Protein AF-A0A1J3DIT6-F1 (afdb_monomer_lite)

pLDDT: mean 78.83, std 18.68, range [39.47, 97.88]

Sequence (120 aa):
CEEKVVLFSQSTGGLSVAIAMDTFPHKISVAVFVAAFMPDTKNSPAYVVDKFSQSAPPKAWLGTEFVSYGKEGVSMYTSSSKEDIELTFLLKRPAGSLFITELARREHFSEERYGSVPRA

Organism: Noccaea caerulescens (NCBI:txid107243)

Structure (mmCIF, N/CA/C/O backbone):
data_AF-A0A1J3DIT6-F1
#
_entry.id   AF-A0A1J3DIT6-F1
#
loop_
_atom_site.group_PDB
_atom_site.id
_atom_site.type_symbol
_atom_site.label_ato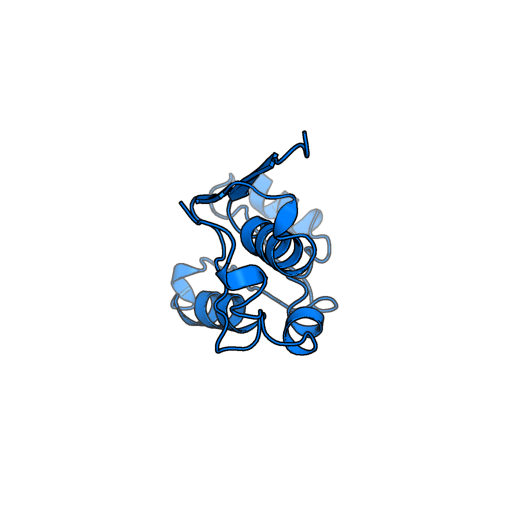m_id
_atom_site.label_alt_id
_atom_site.label_comp_id
_atom_site.label_asym_id
_atom_site.label_entity_id
_atom_site.label_seq_id
_atom_site.pdbx_PDB_ins_code
_atom_site.Cartn_x
_atom_site.Cartn_y
_atom_site.Cartn_z
_atom_site.occupancy
_atom_site.B_iso_or_equiv
_atom_site.auth_seq_id
_atom_site.auth_comp_id
_atom_site.auth_asym_id
_atom_site.auth_atom_id
_atom_site.pdbx_PDB_model_num
ATOM 1 N N . CYS A 1 1 ? -22.083 10.311 15.505 1.00 55.62 1 CYS A N 1
ATOM 2 C CA . CYS A 1 1 ? -21.692 9.589 14.280 1.00 55.62 1 CYS A CA 1
ATOM 3 C C . CYS A 1 1 ? -20.236 9.903 14.001 1.00 55.62 1 CYS A C 1
ATOM 5 O O . CYS A 1 1 ? -19.909 11.081 13.966 1.00 55.62 1 CYS A O 1
ATOM 7 N N . GLU A 1 2 ? -19.374 8.897 13.869 1.00 82.12 2 GLU A N 1
ATOM 8 C CA . GLU A 1 2 ? -18.024 9.120 13.339 1.00 82.12 2 GLU A CA 1
ATOM 9 C C . GLU A 1 2 ? -18.092 9.122 11.812 1.00 82.12 2 GLU A C 1
ATOM 11 O O . GLU A 1 2 ? -18.644 8.196 11.213 1.00 82.12 2 GLU A O 1
ATOM 16 N N . GLU A 1 3 ? -17.574 10.175 11.187 1.00 92.06 3 GLU A N 1
ATOM 17 C CA . GLU A 1 3 ? -17.483 10.270 9.732 1.00 92.06 3 GLU A CA 1
ATOM 18 C C . GLU A 1 3 ? -16.328 9.403 9.222 1.00 92.06 3 GLU A C 1
ATOM 20 O O . GLU A 1 3 ? -15.211 9.459 9.745 1.00 92.06 3 GLU A O 1
ATOM 25 N N . LYS A 1 4 ? -16.596 8.604 8.186 1.00 96.31 4 LYS A N 1
ATOM 26 C CA . LYS A 1 4 ? -15.592 7.787 7.498 1.00 96.31 4 LYS A CA 1
ATOM 27 C C . LYS A 1 4 ? -15.498 8.188 6.036 1.00 96.31 4 LYS A C 1
ATOM 29 O O . LYS A 1 4 ? -16.502 8.543 5.422 1.00 96.31 4 LYS A O 1
ATOM 34 N N . VAL A 1 5 ? -14.301 8.080 5.472 1.00 97.06 5 VAL A N 1
ATOM 35 C CA . VAL A 1 5 ? -14.026 8.426 4.074 1.00 97.06 5 VAL A CA 1
ATOM 36 C C . VAL A 1 5 ? -13.794 7.188 3.216 1.00 97.06 5 VAL A C 1
ATOM 38 O O . VAL A 1 5 ? -13.378 6.134 3.703 1.00 97.06 5 VAL A O 1
ATOM 41 N N . VAL A 1 6 ? -14.038 7.340 1.919 1.00 97.62 6 VAL A N 1
ATOM 42 C CA . VAL A 1 6 ? -13.594 6.400 0.888 1.00 97.62 6 VAL A CA 1
ATOM 43 C C . VAL A 1 6 ? -12.308 6.952 0.291 1.00 97.62 6 VAL A C 1
ATOM 45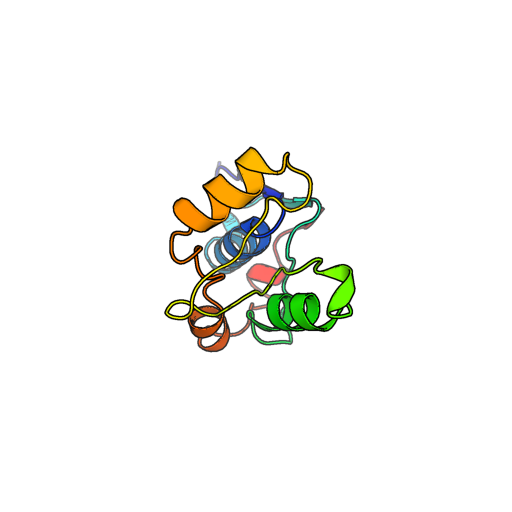 O O . VAL A 1 6 ? -12.292 8.087 -0.184 1.00 97.62 6 VAL A O 1
ATOM 48 N N . LEU A 1 7 ? -11.229 6.171 0.326 1.00 97.50 7 LEU A N 1
ATOM 49 C CA . LEU A 1 7 ? -9.960 6.562 -0.284 1.00 97.50 7 LEU A CA 1
ATOM 50 C C . LEU A 1 7 ? -9.808 5.879 -1.634 1.00 97.50 7 LEU A C 1
ATOM 52 O O . LEU A 1 7 ? -9.951 4.665 -1.738 1.00 97.50 7 LEU A O 1
ATOM 56 N N . PHE A 1 8 ? -9.483 6.661 -2.656 1.00 96.50 8 PHE A N 1
ATOM 57 C CA . PHE A 1 8 ? -9.197 6.162 -3.992 1.00 96.50 8 PHE A CA 1
ATOM 58 C C . PHE A 1 8 ? -7.726 6.405 -4.317 1.00 96.50 8 PHE A C 1
ATOM 60 O O . PHE A 1 8 ? -7.205 7.493 -4.068 1.00 96.50 8 PHE A O 1
ATOM 67 N N . SER A 1 9 ? -7.057 5.398 -4.871 1.00 94.19 9 SER A N 1
ATOM 68 C CA . SER A 1 9 ? -5.655 5.486 -5.259 1.00 94.19 9 SER A CA 1
ATOM 69 C C . SER A 1 9 ? -5.428 5.016 -6.685 1.00 94.19 9 SER A C 1
ATOM 71 O O . SER A 1 9 ? -6.051 4.066 -7.154 1.00 94.19 9 SER A O 1
ATOM 73 N N . GLN A 1 10 ? -4.489 5.682 -7.355 1.00 92.31 10 GLN A N 1
ATOM 74 C CA . GLN A 1 10 ? -4.003 5.317 -8.677 1.00 92.31 10 GLN A CA 1
ATOM 75 C C . GLN A 1 10 ? -2.475 5.328 -8.672 1.00 92.31 10 GLN A C 1
ATOM 77 O O . GLN A 1 10 ? -1.866 6.218 -8.072 1.00 92.31 10 GLN A O 1
ATOM 82 N N . SER A 1 11 ? -1.851 4.372 -9.367 1.00 88.62 11 SER A N 1
ATOM 83 C CA . SER A 1 11 ? -0.398 4.317 -9.556 1.00 88.62 11 SER A CA 1
ATOM 84 C C . SER A 1 11 ? 0.357 4.390 -8.215 1.00 88.62 11 SER A C 1
ATOM 86 O O . SER A 1 11 ? 0.115 3.598 -7.301 1.00 88.62 11 SER A O 1
ATOM 88 N N . THR A 1 12 ? 1.249 5.362 -8.051 1.00 86.19 12 THR A N 1
ATOM 89 C CA . THR A 1 12 ? 2.055 5.553 -6.840 1.00 86.19 12 THR A CA 1
ATOM 90 C C . THR A 1 12 ? 1.239 5.993 -5.624 1.00 86.19 12 THR A C 1
ATOM 92 O O . THR A 1 12 ? 1.670 5.774 -4.492 1.00 86.19 12 THR A O 1
ATOM 95 N N . GLY A 1 13 ? 0.032 6.536 -5.829 1.00 89.50 13 GLY A N 1
ATOM 96 C CA . GLY A 1 13 ? -0.858 6.982 -4.755 1.00 89.50 13 GLY A CA 1
ATOM 97 C C . GLY A 1 13 ? -1.300 5.859 -3.813 1.00 89.50 13 GLY A C 1
ATOM 98 O O . GLY A 1 13 ? -1.688 6.126 -2.676 1.00 89.50 13 GLY A O 1
ATOM 99 N N . GLY A 1 14 ? -1.188 4.600 -4.246 1.00 94.12 14 GLY A N 1
ATOM 100 C CA . GLY A 1 14 ? -1.485 3.446 -3.401 1.00 94.12 14 GLY A CA 1
ATOM 101 C C . GLY A 1 14 ? -0.566 3.339 -2.176 1.00 94.12 14 GLY A C 1
ATOM 102 O O . GLY A 1 14 ? -1.017 2.942 -1.105 1.00 94.12 14 GLY A O 1
ATOM 103 N N . LEU A 1 15 ? 0.682 3.819 -2.271 1.00 92.81 15 LEU A N 1
ATOM 104 C CA . LEU A 1 15 ? 1.601 3.891 -1.126 1.00 92.81 15 LEU A CA 1
ATOM 105 C C . LEU A 1 15 ? 1.099 4.877 -0.062 1.00 92.81 15 LEU A C 1
ATOM 107 O O . LEU A 1 15 ? 1.102 4.569 1.129 1.00 92.81 15 LEU A O 1
ATOM 111 N N . SER A 1 16 ? 0.616 6.049 -0.483 1.00 93.12 16 SER A N 1
ATOM 112 C CA . SER A 1 16 ? 0.049 7.053 0.425 1.00 93.12 16 SER A CA 1
ATOM 113 C C . SER A 1 16 ? -1.223 6.547 1.101 1.00 93.12 16 SER A C 1
ATOM 115 O O . SER A 1 16 ? -1.390 6.728 2.308 1.00 93.12 16 SER A O 1
ATOM 117 N N . VAL A 1 17 ? -2.098 5.870 0.350 1.00 96.44 17 VAL A N 1
ATOM 118 C CA . VAL A 1 17 ? -3.316 5.269 0.907 1.00 96.44 17 VAL A CA 1
ATOM 119 C C . VAL A 1 17 ? -2.984 4.138 1.877 1.00 96.44 17 VAL A C 1
ATOM 121 O O . VAL A 1 17 ? -3.571 4.097 2.953 1.00 96.44 17 VAL A O 1
ATOM 124 N N . ALA A 1 18 ? -1.995 3.290 1.586 1.00 95.81 18 ALA A N 1
ATOM 125 C CA . ALA A 1 18 ? -1.558 2.250 2.516 1.00 95.81 18 ALA A CA 1
ATOM 126 C C . ALA A 1 18 ? -1.045 2.829 3.846 1.00 95.81 18 ALA A C 1
ATOM 128 O O . ALA A 1 18 ? -1.409 2.354 4.922 1.00 95.81 18 ALA A O 1
ATOM 129 N N . ILE A 1 19 ? -0.275 3.920 3.789 1.00 95.00 19 ILE A N 1
ATOM 130 C CA . ILE A 1 19 ? 0.153 4.647 4.991 1.00 95.00 19 ILE A CA 1
ATOM 131 C C . ILE A 1 19 ? -1.056 5.204 5.751 1.00 95.00 19 ILE A C 1
ATOM 133 O O . ILE A 1 19 ? -1.107 5.091 6.977 1.00 95.00 19 ILE A O 1
ATOM 137 N N . ALA A 1 20 ? -2.042 5.773 5.055 1.00 96.31 20 ALA A N 1
ATOM 138 C CA . ALA A 1 20 ? -3.253 6.288 5.688 1.00 96.31 20 ALA A CA 1
ATOM 139 C C . ALA A 1 20 ? -4.082 5.174 6.349 1.00 96.31 20 ALA A C 1
ATOM 141 O O . ALA A 1 20 ? -4.552 5.364 7.467 1.00 96.31 20 ALA A O 1
ATOM 142 N N . MET A 1 21 ? -4.200 4.006 5.709 1.00 97.44 21 MET A N 1
ATOM 143 C CA . MET A 1 21 ? -4.875 2.819 6.251 1.00 97.44 21 MET A CA 1
ATOM 144 C C . MET A 1 21 ? -4.213 2.313 7.535 1.00 97.44 21 MET A C 1
ATOM 146 O O . MET A 1 21 ? -4.907 1.987 8.488 1.00 97.44 21 MET A O 1
ATOM 150 N N . ASP A 1 22 ? -2.881 2.300 7.599 1.00 96.88 22 ASP A N 1
ATOM 151 C CA . ASP A 1 22 ? -2.157 1.894 8.810 1.00 96.88 22 ASP A CA 1
ATOM 152 C C . ASP A 1 22 ? -2.214 2.954 9.922 1.00 96.88 22 ASP A C 1
ATOM 154 O O . ASP A 1 22 ? -2.143 2.625 11.102 1.00 96.88 22 ASP A O 1
ATOM 158 N N . THR A 1 23 ? -2.356 4.234 9.563 1.00 96.12 23 THR A N 1
ATOM 159 C CA . THR A 1 23 ? -2.337 5.346 10.532 1.00 96.12 23 THR A CA 1
ATOM 160 C C . THR A 1 23 ? -3.727 5.657 11.094 1.00 96.12 23 THR A C 1
ATOM 162 O O . THR A 1 23 ? -3.877 5.920 12.286 1.00 96.12 23 THR A O 1
ATOM 165 N N . PHE A 1 24 ? -4.760 5.626 10.251 1.00 96.44 24 PHE A N 1
ATOM 166 C CA . PHE A 1 24 ? -6.129 6.023 10.592 1.00 96.44 24 PHE A CA 1
ATOM 167 C C . PHE A 1 24 ? -7.171 4.991 10.126 1.00 96.44 24 PHE A C 1
ATOM 169 O O . PHE A 1 24 ? -8.151 5.373 9.479 1.00 96.44 24 PHE A O 1
ATOM 176 N N . PRO A 1 25 ? -7.024 3.697 10.470 1.00 96.38 25 PRO A N 1
ATOM 177 C CA . PRO A 1 25 ? -7.905 2.642 9.959 1.00 96.38 25 PRO A CA 1
ATOM 178 C C . PRO A 1 25 ? -9.384 2.897 10.287 1.00 96.38 25 PRO A C 1
ATOM 180 O O . PRO A 1 25 ? -10.261 2.686 9.458 1.00 96.38 25 PRO A O 1
ATOM 183 N N . HIS A 1 26 ? -9.673 3.454 11.467 1.00 96.12 26 HIS A N 1
ATOM 184 C CA . HIS A 1 26 ? -11.036 3.746 11.920 1.00 96.12 26 HIS A CA 1
ATOM 185 C C . HIS A 1 26 ? -11.731 4.870 11.131 1.00 96.12 26 HIS A C 1
ATOM 187 O O . HIS A 1 26 ? -12.960 4.927 11.123 1.00 96.12 26 HIS A O 1
ATOM 193 N N . LYS A 1 27 ? -10.975 5.733 10.436 1.00 96.81 27 LYS A N 1
ATOM 194 C CA . LYS A 1 27 ? -11.517 6.842 9.630 1.00 96.81 27 LYS A CA 1
ATOM 195 C C . LYS A 1 27 ? -11.796 6.453 8.181 1.00 96.81 27 LYS A C 1
ATOM 197 O O . LYS A 1 27 ? -12.345 7.258 7.434 1.00 96.81 27 LYS A O 1
ATOM 202 N N . ILE A 1 28 ? -11.409 5.250 7.765 1.00 97.38 28 ILE A N 1
ATOM 203 C CA . ILE A 1 28 ? -11.498 4.809 6.374 1.00 97.38 28 ILE A CA 1
ATOM 204 C C . ILE A 1 28 ? -12.545 3.705 6.290 1.00 97.38 28 ILE A C 1
ATOM 206 O O . ILE A 1 28 ? -12.467 2.694 6.982 1.00 97.38 28 ILE A O 1
ATOM 210 N N . SER A 1 29 ? -13.559 3.914 5.455 1.00 97.19 29 SER A N 1
ATOM 211 C CA . SER A 1 29 ? -14.603 2.914 5.229 1.00 97.19 29 SER A CA 1
ATOM 212 C C . SER A 1 29 ? -14.141 1.832 4.257 1.00 97.19 29 SER A C 1
ATOM 214 O O . SER A 1 29 ? -14.430 0.658 4.464 1.00 97.19 29 SER A O 1
ATOM 216 N N . VAL A 1 30 ? -13.466 2.236 3.180 1.00 97.44 30 VAL A N 1
ATOM 217 C CA . VAL A 1 30 ? -12.905 1.351 2.153 1.00 97.44 30 VAL A CA 1
ATOM 218 C C . VAL A 1 30 ? -11.796 2.092 1.407 1.00 97.44 30 VAL A C 1
ATOM 220 O O . VAL A 1 30 ? -11.870 3.313 1.222 1.00 97.44 30 VAL A O 1
ATOM 223 N N . ALA A 1 31 ? -10.771 1.354 0.995 1.00 97.88 31 ALA A N 1
ATOM 224 C CA . ALA A 1 31 ? -9.698 1.836 0.139 1.00 97.88 31 ALA A CA 1
ATOM 225 C C . ALA A 1 31 ? -9.765 1.142 -1.229 1.00 97.88 31 ALA A C 1
ATOM 227 O O . ALA A 1 31 ? -9.772 -0.084 -1.304 1.00 97.88 31 ALA A O 1
ATOM 228 N N . VAL A 1 32 ? -9.812 1.929 -2.301 1.00 97.69 32 VAL A N 1
ATOM 229 C CA . VAL A 1 32 ? -9.904 1.448 -3.683 1.00 97.69 32 VAL A CA 1
ATOM 230 C C . VAL A 1 32 ? -8.553 1.628 -4.375 1.00 97.69 32 VAL A C 1
ATOM 232 O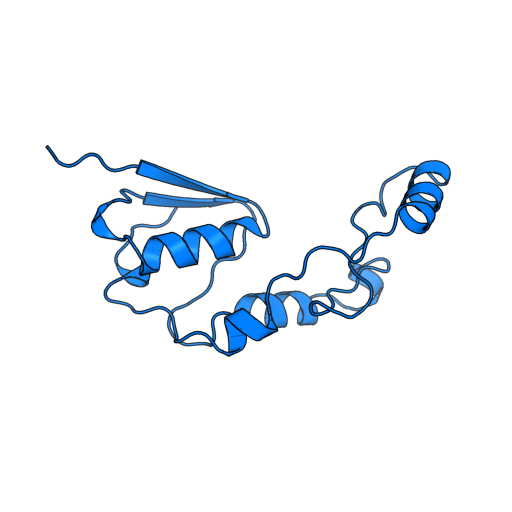 O . VAL A 1 32 ? -8.001 2.736 -4.383 1.00 97.69 32 VAL A O 1
ATOM 235 N N . PHE A 1 33 ? -8.014 0.556 -4.956 1.00 96.62 33 PHE A N 1
ATOM 236 C CA . PHE A 1 33 ? -6.701 0.547 -5.612 1.00 96.62 33 PHE A CA 1
ATOM 237 C C . PHE A 1 33 ? -6.842 0.314 -7.119 1.00 96.62 33 PHE A C 1
ATOM 239 O O . PHE A 1 33 ? -7.005 -0.813 -7.577 1.00 96.62 33 PHE A O 1
ATOM 246 N N . VAL A 1 34 ? -6.723 1.375 -7.924 1.00 94.44 34 VAL A N 1
ATOM 247 C CA . VAL A 1 34 ? -6.876 1.296 -9.387 1.00 94.44 34 VAL A CA 1
ATOM 248 C C . VAL A 1 34 ? -5.532 1.426 -10.079 1.00 94.44 34 VAL A C 1
ATOM 250 O O . VAL A 1 34 ? -4.958 2.510 -10.144 1.00 94.44 34 VAL A O 1
ATOM 253 N N . ALA A 1 35 ? -5.026 0.310 -10.614 1.00 91.38 35 ALA A N 1
ATOM 254 C CA . ALA A 1 35 ? -3.686 0.243 -11.205 1.00 91.38 35 ALA A CA 1
ATOM 255 C C . ALA A 1 35 ? -2.635 0.907 -10.289 1.00 91.38 35 ALA A C 1
ATOM 257 O O . ALA A 1 35 ? -1.820 1.716 -10.733 1.00 91.38 35 ALA A O 1
ATOM 258 N N . ALA A 1 36 ? -2.735 0.632 -8.986 1.00 91.94 36 ALA A N 1
ATOM 259 C CA . ALA A 1 36 ? -1.977 1.291 -7.932 1.00 91.94 36 ALA A CA 1
ATOM 260 C C . ALA A 1 36 ? -1.092 0.305 -7.170 1.00 91.94 36 ALA A C 1
ATOM 262 O O . ALA A 1 36 ? -1.382 -0.890 -7.115 1.00 91.94 36 ALA A O 1
ATOM 263 N N . PHE A 1 37 ? -0.028 0.810 -6.543 1.00 92.12 37 PHE A N 1
ATOM 264 C CA . PHE A 1 37 ? 0.775 0.001 -5.630 1.00 92.12 37 PHE A CA 1
ATOM 265 C C . PHE A 1 37 ? -0.045 -0.409 -4.413 1.00 92.12 37 PHE A C 1
ATOM 267 O O . PHE A 1 37 ? -0.538 0.437 -3.672 1.00 92.12 37 PHE A O 1
ATOM 274 N N . MET A 1 38 ? -0.128 -1.713 -4.178 1.00 94.94 38 MET A N 1
ATOM 275 C CA . MET A 1 38 ? -0.803 -2.283 -3.021 1.00 94.94 38 MET A CA 1
ATOM 276 C C . MET A 1 38 ? 0.211 -3.112 -2.222 1.00 94.94 38 MET A C 1
ATOM 278 O O . MET A 1 38 ? 0.512 -4.240 -2.615 1.00 94.94 38 MET A O 1
ATOM 282 N N . PRO A 1 39 ? 0.798 -2.544 -1.153 1.00 94.44 39 PRO A N 1
ATOM 283 C CA . PRO A 1 39 ? 1.702 -3.269 -0.266 1.00 94.44 39 PRO A CA 1
ATOM 284 C C . PRO A 1 39 ? 0.998 -4.428 0.449 1.00 94.44 39 PRO A C 1
ATOM 286 O O . PRO A 1 39 ? -0.227 -4.477 0.525 1.00 94.44 39 PRO A O 1
ATOM 289 N N . ASP A 1 40 ? 1.778 -5.338 1.022 1.00 94.50 40 ASP A N 1
ATOM 290 C CA . ASP A 1 40 ? 1.269 -6.344 1.951 1.00 94.50 40 ASP A CA 1
ATOM 291 C C . ASP A 1 40 ? 1.745 -6.063 3.386 1.00 94.50 40 ASP A C 1
ATOM 293 O O . ASP A 1 40 ? 2.411 -5.065 3.664 1.00 94.50 40 ASP A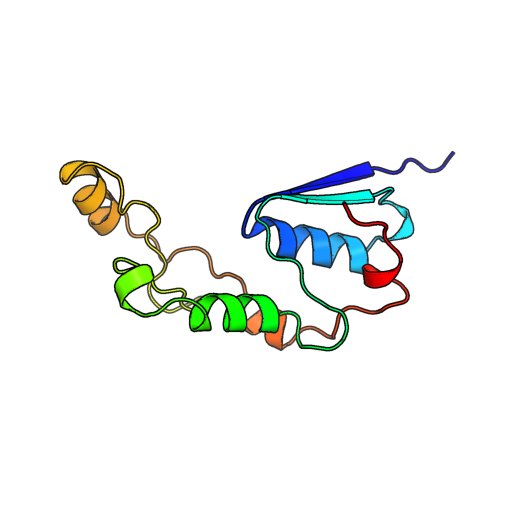 O 1
ATOM 297 N N . THR A 1 41 ? 1.352 -6.934 4.308 1.00 95.88 41 THR A N 1
ATOM 298 C CA . THR A 1 41 ? 1.678 -6.889 5.742 1.00 95.88 41 THR A CA 1
ATOM 299 C C . THR A 1 41 ? 2.893 -7.739 6.122 1.00 95.88 41 THR A C 1
ATOM 301 O O . THR A 1 41 ? 3.360 -7.696 7.259 1.00 95.88 41 THR A O 1
ATOM 304 N N . LYS A 1 42 ? 3.402 -8.561 5.199 1.00 94.88 42 LYS A N 1
ATOM 305 C CA . LYS A 1 42 ? 4.433 -9.576 5.473 1.00 94.88 42 LYS A CA 1
ATOM 306 C C . LYS A 1 42 ? 5.826 -9.074 5.129 1.00 94.88 42 LYS A C 1
ATOM 308 O O . LYS A 1 42 ? 6.792 -9.418 5.807 1.00 94.88 42 LYS A O 1
ATOM 313 N N . ASN A 1 43 ? 5.920 -8.296 4.063 1.00 94.06 43 ASN A N 1
ATOM 314 C CA . ASN A 1 43 ? 7.145 -7.763 3.511 1.00 94.06 43 ASN A CA 1
ATOM 315 C C . ASN A 1 43 ? 7.333 -6.299 3.922 1.00 94.06 43 ASN A C 1
ATOM 317 O O . ASN A 1 43 ? 6.406 -5.615 4.359 1.00 94.06 43 ASN A O 1
ATOM 321 N N . SER A 1 44 ? 8.555 -5.802 3.725 1.00 91.44 44 SER A N 1
ATOM 322 C CA . SER A 1 44 ? 8.837 -4.374 3.853 1.00 91.44 44 SER A CA 1
ATOM 323 C C . SER A 1 44 ? 7.909 -3.562 2.934 1.00 91.44 44 SER A C 1
ATOM 325 O O . SER A 1 44 ? 7.699 -3.968 1.789 1.00 91.44 44 SER A O 1
ATOM 327 N N . PRO A 1 45 ? 7.416 -2.382 3.356 1.00 90.75 45 PRO A N 1
ATOM 328 C CA . PRO A 1 45 ? 6.629 -1.494 2.498 1.00 90.75 45 PRO A CA 1
ATOM 329 C C . PRO A 1 45 ? 7.295 -1.145 1.154 1.00 90.75 45 PRO A C 1
ATOM 331 O O . PRO A 1 45 ? 6.597 -0.876 0.177 1.00 90.75 45 PRO A O 1
ATOM 334 N N . ALA A 1 46 ? 8.631 -1.183 1.077 1.00 89.69 46 ALA A N 1
ATOM 335 C CA . ALA A 1 46 ? 9.387 -0.969 -0.162 1.00 89.69 46 ALA A CA 1
ATOM 336 C C . ALA A 1 46 ? 9.281 -2.139 -1.162 1.00 89.69 46 ALA A C 1
ATOM 338 O O . ALA A 1 46 ? 9.448 -1.944 -2.366 1.00 89.69 46 ALA A O 1
ATOM 339 N N . TYR A 1 47 ? 8.943 -3.343 -0.692 1.00 91.56 47 TYR A N 1
ATOM 340 C CA . TYR A 1 47 ? 8.962 -4.576 -1.481 1.00 91.56 47 TYR A CA 1
ATOM 341 C C . TYR A 1 47 ? 8.107 -4.501 -2.745 1.00 91.56 47 TYR A C 1
ATOM 343 O O . TYR A 1 47 ? 8.516 -4.990 -3.796 1.00 91.56 47 TYR A O 1
ATOM 351 N N . VAL A 1 48 ? 6.928 -3.877 -2.667 1.00 89.81 48 VAL A N 1
ATOM 352 C CA . VAL A 1 48 ? 6.028 -3.744 -3.823 1.00 89.81 48 VAL A CA 1
ATOM 353 C C . VAL A 1 48 ? 6.662 -2.909 -4.942 1.00 89.81 48 VAL A C 1
ATOM 355 O O . VAL A 1 48 ? 6.490 -3.219 -6.121 1.00 89.81 48 VAL A O 1
ATOM 358 N N . VAL A 1 49 ? 7.454 -1.897 -4.579 1.00 86.25 49 VAL A N 1
ATOM 359 C CA . VAL A 1 49 ? 8.162 -1.025 -5.523 1.00 86.25 49 VAL A CA 1
ATOM 360 C C . VAL A 1 49 ? 9.367 -1.748 -6.123 1.00 86.25 49 VAL A C 1
ATOM 362 O O . VAL A 1 49 ? 9.581 -1.694 -7.337 1.00 86.25 49 VAL A O 1
ATOM 365 N N . ASP A 1 50 ? 10.115 -2.481 -5.297 1.00 84.69 50 ASP A N 1
ATOM 366 C CA . ASP A 1 50 ? 11.255 -3.281 -5.750 1.00 84.69 50 ASP A CA 1
ATOM 367 C C . ASP A 1 50 ? 10.806 -4.387 -6.707 1.00 84.69 50 ASP A C 1
ATOM 369 O O . ASP A 1 50 ? 11.388 -4.577 -7.777 1.00 84.69 50 ASP A O 1
ATOM 373 N N . LYS A 1 51 ? 9.718 -5.086 -6.362 1.00 85.75 51 LYS A N 1
ATOM 374 C CA . LYS A 1 51 ? 9.112 -6.106 -7.220 1.00 85.75 51 LYS A CA 1
ATOM 375 C C . LYS A 1 51 ? 8.639 -5.533 -8.536 1.00 85.75 51 LYS A C 1
ATOM 377 O O . LYS A 1 51 ? 8.908 -6.135 -9.573 1.00 85.75 51 LYS A O 1
ATOM 382 N N . PHE A 1 52 ? 7.969 -4.386 -8.504 1.00 80.75 52 PHE A N 1
ATOM 383 C CA . PHE A 1 52 ? 7.541 -3.718 -9.722 1.00 80.75 52 PHE A CA 1
ATOM 384 C C . PHE A 1 52 ? 8.737 -3.403 -10.618 1.00 80.75 52 PHE A C 1
ATOM 386 O O . PHE A 1 52 ? 8.744 -3.836 -11.765 1.00 80.75 52 PHE A O 1
ATOM 393 N N . SER A 1 53 ? 9.784 -2.786 -10.068 1.00 75.31 53 SER A N 1
ATOM 394 C CA . SER A 1 53 ? 11.010 -2.432 -10.798 1.00 75.31 53 SER A CA 1
ATOM 395 C C . SER A 1 53 ? 11.726 -3.650 -11.401 1.00 75.31 53 SER A C 1
ATOM 397 O O . SER A 1 53 ? 12.253 -3.578 -12.507 1.00 75.31 53 SER A O 1
ATOM 399 N N . GLN A 1 54 ? 11.709 -4.795 -10.712 1.00 74.06 54 GLN A N 1
ATOM 400 C CA . GLN A 1 54 ? 12.309 -6.047 -11.195 1.00 74.06 54 GLN A CA 1
ATOM 401 C C . GLN A 1 54 ? 11.436 -6.801 -12.210 1.00 74.06 54 GLN A C 1
ATOM 403 O O . GLN A 1 54 ? 11.946 -7.641 -12.950 1.00 74.06 54 GLN A O 1
ATOM 408 N N . SER A 1 55 ? 10.123 -6.558 -12.222 1.00 72.44 55 SER A N 1
ATOM 409 C CA . SER A 1 55 ? 9.164 -7.373 -12.979 1.00 72.44 55 SER A CA 1
ATOM 410 C C . SER A 1 55 ? 9.174 -7.127 -14.487 1.00 72.44 55 SER A C 1
ATOM 412 O O . SER A 1 55 ? 8.804 -8.030 -15.239 1.00 72.44 55 SER A O 1
ATOM 414 N N . ALA A 1 56 ? 9.617 -5.953 -14.951 1.00 62.62 56 ALA A N 1
ATOM 415 C CA . ALA A 1 56 ? 9.713 -5.678 -16.380 1.00 62.62 56 ALA A CA 1
ATOM 416 C C . ALA A 1 56 ? 11.161 -5.839 -16.882 1.00 62.62 56 ALA A C 1
ATOM 418 O O . ALA A 1 56 ? 12.102 -5.360 -16.242 1.00 62.62 56 ALA A O 1
ATOM 419 N N . PRO A 1 57 ? 11.377 -6.500 -18.037 1.00 60.06 57 PRO A N 1
ATOM 420 C CA . PRO A 1 57 ? 12.696 -6.553 -18.652 1.00 60.06 57 PRO A CA 1
ATOM 421 C C . PRO A 1 57 ? 13.165 -5.127 -18.999 1.00 60.06 57 PRO A C 1
ATOM 423 O O . PRO A 1 57 ? 12.329 -4.300 -19.360 1.00 60.06 57 PRO A O 1
ATOM 426 N N . PRO A 1 58 ? 14.478 -4.823 -18.985 1.00 58.38 58 PRO A N 1
ATOM 427 C CA . PRO A 1 58 ? 15.006 -3.472 -19.240 1.00 58.38 58 PRO A CA 1
ATOM 428 C C . PRO A 1 58 ? 14.431 -2.778 -20.489 1.00 58.38 58 PRO A C 1
ATOM 430 O O . PRO A 1 58 ? 14.230 -1.569 -20.506 1.00 58.38 58 PRO A O 1
ATOM 433 N N . LYS A 1 59 ? 14.101 -3.554 -21.531 1.00 54.16 59 LYS A N 1
ATOM 434 C CA . LYS A 1 59 ? 13.465 -3.064 -22.765 1.00 54.16 59 LYS A CA 1
ATOM 435 C C . LYS A 1 59 ? 11.989 -2.672 -22.601 1.00 54.16 59 LYS A C 1
ATOM 437 O O . LYS A 1 59 ? 11.539 -1.775 -23.303 1.00 54.16 59 LYS A O 1
ATOM 442 N N . ALA A 1 60 ? 11.243 -3.326 -21.708 1.00 57.44 60 ALA A N 1
ATOM 443 C CA . ALA A 1 60 ? 9.839 -3.006 -21.429 1.00 57.44 60 ALA A CA 1
ATOM 444 C C . ALA A 1 60 ? 9.685 -1.665 -20.704 1.00 57.44 60 ALA A C 1
ATOM 446 O O . ALA A 1 60 ? 8.652 -1.017 -20.824 1.00 57.44 60 ALA A O 1
ATOM 447 N N . TRP A 1 61 ? 10.737 -1.227 -20.016 1.00 56.03 61 TRP A N 1
ATOM 448 C CA . TRP A 1 61 ? 10.787 0.094 -19.415 1.00 56.03 61 TRP A CA 1
ATOM 449 C C . TRP A 1 61 ? 11.027 1.212 -20.433 1.00 56.03 61 TRP A C 1
ATOM 451 O O . TRP A 1 61 ? 10.933 2.364 -20.052 1.00 56.03 61 TRP A O 1
ATOM 461 N N . LEU A 1 62 ? 11.332 0.931 -21.711 1.00 56.38 62 LEU A N 1
ATOM 462 C CA . LEU A 1 62 ? 11.526 1.955 -22.758 1.00 56.38 62 LEU A CA 1
ATOM 463 C C . LEU A 1 62 ? 12.473 3.115 -22.346 1.00 56.38 62 LEU A C 1
ATOM 465 O O . LEU A 1 62 ? 12.315 4.239 -22.813 1.00 56.38 62 LEU A O 1
ATOM 469 N N . GLY A 1 63 ? 13.454 2.852 -21.470 1.00 50.59 63 GLY A N 1
ATOM 470 C CA . GLY A 1 63 ? 14.354 3.869 -20.899 1.00 50.59 63 GLY A CA 1
ATOM 471 C C . GLY A 1 63 ? 13.927 4.458 -19.541 1.00 50.59 63 GLY A C 1
ATOM 472 O O . GLY A 1 63 ? 14.539 5.415 -19.075 1.00 50.59 63 GLY A O 1
ATOM 473 N N . THR A 1 64 ? 12.895 3.911 -18.897 1.00 53.81 64 THR A N 1
ATOM 474 C CA . THR A 1 64 ? 12.429 4.278 -17.552 1.00 53.81 64 THR A CA 1
ATOM 475 C C . THR A 1 64 ? 13.267 3.587 -16.471 1.00 53.81 64 THR A C 1
ATOM 477 O O . THR A 1 64 ? 13.322 2.363 -16.399 1.00 53.81 64 THR A O 1
ATOM 480 N N . GLU A 1 65 ? 13.864 4.369 -15.571 1.00 53.28 65 GLU A N 1
ATOM 481 C CA . GLU A 1 65 ? 14.502 3.871 -14.348 1.00 53.28 65 GLU A CA 1
ATOM 482 C C . GLU A 1 65 ? 13.845 4.509 -13.118 1.00 53.28 65 GLU A C 1
ATOM 484 O O . GLU A 1 65 ? 13.664 5.729 -13.055 1.00 53.28 65 GLU A O 1
ATOM 489 N N . PHE A 1 66 ? 13.492 3.686 -12.128 1.00 54.56 66 PHE A N 1
ATOM 490 C CA . PHE A 1 66 ? 13.115 4.157 -10.798 1.00 54.56 66 PHE A CA 1
ATOM 491 C C . PHE A 1 66 ? 14.372 4.230 -9.938 1.00 54.56 66 PHE A C 1
ATOM 493 O O . PHE A 1 66 ? 14.958 3.207 -9.593 1.00 54.56 66 PHE A O 1
ATOM 500 N N . VAL A 1 67 ? 14.789 5.441 -9.580 1.00 51.44 67 VAL A N 1
ATOM 501 C CA . VAL A 1 67 ? 15.919 5.670 -8.673 1.00 51.44 67 VAL A CA 1
ATOM 502 C C . VAL A 1 67 ? 15.452 6.294 -7.365 1.00 51.44 67 VAL A C 1
ATOM 504 O O . VAL A 1 67 ? 14.473 7.040 -7.309 1.00 51.44 67 VAL A O 1
ATOM 507 N N . SER A 1 68 ? 16.164 5.959 -6.290 1.00 46.09 68 SER A N 1
ATOM 508 C CA . SER A 1 68 ? 15.951 6.524 -4.960 1.00 46.09 68 SER A CA 1
ATOM 509 C C . SER A 1 68 ? 16.231 8.030 -4.943 1.00 46.09 68 SER A C 1
ATOM 511 O O . SER A 1 68 ? 17.083 8.513 -5.693 1.00 46.09 68 SER A O 1
ATOM 513 N N . TYR A 1 69 ? 15.571 8.767 -4.039 1.00 39.47 69 TYR A N 1
ATOM 514 C CA . TYR A 1 69 ? 15.817 10.204 -3.854 1.00 39.47 69 TYR A CA 1
ATOM 515 C C . TYR A 1 69 ? 17.318 10.498 -3.755 1.00 39.47 69 TYR A C 1
ATOM 517 O O . TYR A 1 69 ? 18.018 9.879 -2.953 1.00 39.47 69 TYR A O 1
ATOM 525 N N . GLY A 1 70 ? 17.804 11.432 -4.572 1.00 41.38 70 GLY A N 1
ATOM 526 C CA . GLY A 1 70 ? 19.222 11.800 -4.633 1.00 41.38 70 GLY A CA 1
ATOM 527 C C . GLY A 1 70 ? 20.011 11.191 -5.797 1.00 41.38 70 GLY A C 1
ATOM 528 O O . GLY A 1 70 ? 21.158 11.582 -5.997 1.00 41.38 70 GLY A O 1
ATOM 529 N N . LYS A 1 71 ? 19.420 10.302 -6.608 1.00 44.03 71 LYS A N 1
ATOM 530 C CA . LYS A 1 71 ? 19.927 9.956 -7.948 1.00 44.03 71 LYS A CA 1
ATOM 531 C C . LYS A 1 71 ? 18.863 10.267 -9.006 1.00 44.03 71 LYS A C 1
ATOM 533 O O . LYS A 1 71 ? 17.671 10.178 -8.739 1.00 44.03 71 LYS A O 1
ATOM 538 N N . GLU A 1 72 ? 19.316 10.745 -10.161 1.00 45.16 72 GLU A N 1
ATOM 539 C CA . GLU A 1 72 ? 18.537 11.449 -11.192 1.00 45.16 72 GLU A CA 1
ATOM 540 C C . GLU A 1 72 ? 17.267 10.723 -11.667 1.00 45.16 72 GLU A C 1
ATOM 542 O O . GLU A 1 72 ? 17.344 9.691 -12.318 1.00 45.16 72 GLU A O 1
ATOM 547 N N . GLY A 1 73 ? 16.097 11.300 -11.388 1.00 45.06 73 GLY A N 1
ATOM 548 C CA . GLY A 1 73 ? 14.813 10.603 -11.478 1.00 45.06 73 GLY A CA 1
ATOM 549 C C . GLY A 1 73 ? 14.189 10.302 -12.854 1.00 45.06 73 GLY A C 1
ATOM 550 O O . GLY A 1 73 ? 14.745 10.546 -13.923 1.00 45.06 73 GLY A O 1
ATOM 551 N N . VAL A 1 74 ? 12.981 9.745 -12.736 1.00 50.09 74 VAL A N 1
ATOM 552 C CA . VAL A 1 74 ? 12.101 9.072 -13.705 1.00 50.09 74 VAL A CA 1
ATOM 553 C C . VAL A 1 74 ? 11.554 9.973 -14.831 1.00 50.09 74 VAL A C 1
ATOM 555 O O . VAL A 1 74 ? 11.063 11.071 -14.571 1.00 50.09 74 VAL A O 1
ATOM 558 N N . SER A 1 75 ? 11.545 9.461 -16.071 1.00 48.72 75 SER A N 1
ATOM 559 C CA . SER A 1 75 ? 10.850 10.042 -17.236 1.00 48.72 75 SER A CA 1
ATOM 560 C C . SER A 1 75 ? 9.587 9.233 -17.573 1.00 48.72 75 SER A C 1
ATOM 562 O O . SER A 1 75 ? 9.668 8.027 -17.808 1.00 48.72 75 SER A O 1
ATOM 564 N N . MET A 1 76 ? 8.422 9.894 -17.572 1.00 49.72 76 MET A N 1
ATOM 565 C CA . MET A 1 76 ? 7.083 9.316 -17.812 1.00 49.72 76 MET A CA 1
ATOM 566 C C . MET A 1 76 ? 6.548 9.548 -19.244 1.00 49.72 76 MET A C 1
ATOM 568 O O . MET A 1 76 ? 5.397 9.227 -19.522 1.00 49.72 76 MET A O 1
ATOM 572 N N . TYR A 1 77 ? 7.353 10.100 -20.159 1.00 49.84 77 TYR A N 1
ATOM 573 C CA . TYR A 1 77 ? 6.864 10.699 -21.416 1.00 49.84 77 TYR A CA 1
ATOM 574 C C . TYR A 1 77 ? 7.346 9.988 -22.696 1.00 49.84 77 TYR A C 1
ATOM 576 O O . TYR A 1 77 ? 7.505 10.608 -23.742 1.00 49.84 77 TYR A O 1
ATOM 584 N N . THR A 1 78 ? 7.578 8.672 -22.656 1.00 48.06 78 THR A N 1
ATOM 585 C CA . THR A 1 78 ? 8.106 7.904 -23.810 1.00 48.06 78 THR A CA 1
ATOM 586 C C . THR A 1 78 ? 7.108 7.719 -24.962 1.00 48.06 78 THR A C 1
ATOM 588 O O . THR A 1 78 ? 7.497 7.275 -26.038 1.00 48.06 78 THR A O 1
ATOM 591 N N . SER A 1 79 ? 5.831 8.064 -24.755 1.00 55.84 79 SER A N 1
ATOM 592 C CA . SER A 1 79 ? 4.778 8.054 -25.789 1.00 55.84 79 SER A CA 1
ATOM 593 C C . SER A 1 79 ? 4.510 9.437 -26.402 1.00 55.84 79 SER A C 1
ATOM 595 O O . SER A 1 79 ? 3.568 9.583 -27.179 1.00 55.84 79 SER A O 1
ATOM 597 N N . SER A 1 80 ? 5.293 10.451 -26.026 1.00 60.41 80 SER A N 1
ATOM 598 C CA . SER A 1 80 ? 5.120 11.834 -26.481 1.00 60.41 80 SER A CA 1
ATOM 599 C C . SER A 1 80 ? 5.896 12.119 -27.774 1.00 60.41 80 SER A C 1
ATOM 601 O O . SER A 1 80 ? 6.662 11.278 -28.253 1.00 60.41 80 SER A O 1
ATOM 603 N N . SER A 1 81 ? 5.687 13.297 -28.377 1.00 74.50 81 SER A N 1
ATOM 604 C CA . SER A 1 81 ? 6.436 13.691 -29.576 1.00 74.50 81 SER A CA 1
ATOM 605 C C . SER A 1 81 ? 7.936 13.838 -29.272 1.00 74.50 81 SER A C 1
ATOM 607 O O . SER A 1 81 ? 8.349 13.916 -28.114 1.00 74.50 81 SER A O 1
ATOM 609 N N . LYS A 1 82 ? 8.783 13.875 -30.310 1.00 73.75 82 LYS A N 1
ATOM 610 C CA . LYS A 1 82 ? 10.238 14.031 -30.123 1.00 73.75 82 LYS A CA 1
ATOM 611 C C . LYS A 1 82 ? 10.576 15.321 -29.375 1.00 73.75 82 LYS A C 1
ATOM 613 O O . LYS A 1 82 ? 11.452 15.311 -28.517 1.00 73.75 82 LYS A O 1
ATOM 618 N N . GLU A 1 83 ? 9.839 16.388 -29.662 1.00 78.25 83 GLU A N 1
ATOM 619 C CA . GLU A 1 83 ? 9.966 17.689 -29.012 1.00 78.25 83 GLU A CA 1
ATOM 620 C C . GLU A 1 83 ? 9.618 17.599 -27.519 1.00 78.25 83 GLU A C 1
ATOM 622 O O . GLU A 1 83 ? 10.354 18.118 -26.684 1.00 78.25 83 GLU A O 1
ATOM 627 N N . ASP A 1 84 ? 8.550 16.879 -27.164 1.00 66.06 84 ASP A N 1
ATOM 628 C CA . ASP A 1 84 ? 8.141 16.670 -25.770 1.00 66.06 84 ASP A CA 1
ATOM 629 C C . ASP A 1 84 ? 9.128 15.782 -24.994 1.00 66.06 84 ASP A C 1
ATOM 631 O O . ASP A 1 84 ? 9.355 15.985 -23.797 1.00 66.06 84 ASP A O 1
ATOM 635 N N . ILE A 1 85 ? 9.742 14.803 -25.663 1.00 65.31 85 ILE A N 1
ATOM 636 C CA . ILE A 1 85 ? 10.782 13.946 -25.082 1.00 65.31 85 ILE A CA 1
ATOM 637 C C . ILE A 1 85 ? 12.042 14.772 -24.790 1.00 65.31 85 ILE A C 1
ATOM 639 O O . ILE A 1 85 ? 12.564 14.717 -23.676 1.00 65.31 85 ILE A O 1
ATOM 643 N N . GLU A 1 86 ? 12.515 15.574 -25.747 1.00 72.75 86 GLU A N 1
ATOM 644 C CA . GLU A 1 86 ? 13.660 16.475 -25.548 1.00 72.75 86 GLU A CA 1
ATOM 645 C C . GLU A 1 86 ? 13.377 17.521 -24.468 1.00 72.75 86 GLU A C 1
ATOM 647 O O . GLU A 1 86 ? 14.204 17.741 -23.580 1.00 72.75 86 GLU A O 1
ATOM 652 N N . LEU A 1 87 ? 12.177 18.104 -24.475 1.00 69.00 87 LEU A N 1
ATOM 653 C CA . LEU A 1 87 ? 11.737 19.032 -23.444 1.00 69.00 87 LEU A CA 1
ATOM 654 C C . LEU A 1 87 ? 11.705 18.362 -22.067 1.00 69.00 87 LEU A C 1
ATOM 656 O O . LEU A 1 87 ? 12.099 18.979 -21.084 1.00 69.00 87 LEU A O 1
ATOM 660 N N . THR A 1 88 ? 11.315 17.091 -21.981 1.00 61.38 88 THR A N 1
ATOM 661 C CA . THR A 1 88 ? 11.366 16.318 -20.732 1.00 61.38 88 THR A CA 1
ATOM 662 C C . THR A 1 88 ? 12.798 16.144 -20.233 1.00 61.38 88 THR A C 1
ATOM 664 O O . THR A 1 88 ? 13.036 16.275 -19.034 1.00 61.38 88 THR A O 1
ATOM 667 N N . PHE A 1 89 ? 13.763 15.882 -21.119 1.00 62.44 89 PHE A N 1
ATOM 668 C CA . PHE A 1 89 ? 15.176 15.815 -20.735 1.00 62.44 89 PHE A CA 1
ATOM 669 C C . PHE A 1 89 ? 15.710 17.174 -20.261 1.00 62.44 89 PHE A C 1
ATOM 671 O O . PHE A 1 89 ? 16.455 17.222 -19.284 1.00 62.44 89 PHE A O 1
ATOM 678 N N . LEU A 1 90 ? 15.287 18.275 -20.888 1.00 66.94 90 LEU A N 1
ATOM 679 C CA . LEU A 1 90 ? 15.647 19.642 -20.484 1.00 66.94 90 LEU A CA 1
ATOM 680 C C . LEU A 1 90 ? 14.972 20.077 -19.175 1.00 66.94 90 LEU A C 1
ATOM 682 O O . LEU A 1 90 ? 15.560 20.796 -18.371 1.00 66.94 90 LEU A O 1
ATOM 686 N N . LEU A 1 91 ? 13.740 19.626 -18.946 1.00 57.47 91 LEU A N 1
ATOM 687 C CA . LEU A 1 91 ? 12.949 19.884 -17.744 1.00 57.47 91 LEU A CA 1
ATOM 688 C C . LEU A 1 91 ? 13.103 18.777 -16.697 1.00 57.47 91 LEU A C 1
ATOM 690 O O . LEU A 1 91 ? 12.329 18.755 -15.733 1.00 57.47 91 LEU A O 1
ATOM 694 N N . LYS A 1 92 ? 14.079 17.870 -16.868 1.00 52.69 92 LYS A N 1
ATOM 695 C CA . LYS A 1 92 ? 14.347 16.748 -15.966 1.00 52.69 92 LYS A CA 1
ATOM 696 C C . LYS A 1 92 ? 14.714 17.304 -14.595 1.00 52.69 92 LYS A C 1
ATOM 698 O O . LYS A 1 92 ? 15.861 17.607 -14.283 1.00 52.69 92 LYS A O 1
ATOM 703 N N . ARG A 1 93 ? 13.703 17.458 -13.751 1.00 46.62 93 ARG A N 1
ATOM 704 C CA . ARG A 1 93 ? 13.881 17.635 -12.314 1.00 46.62 93 ARG A CA 1
ATOM 705 C C . ARG A 1 93 ? 14.262 16.267 -11.752 1.00 46.62 93 ARG A C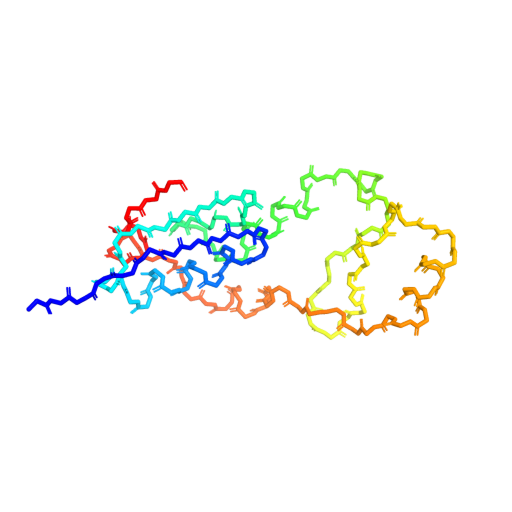 1
ATOM 707 O O . ARG A 1 93 ? 13.813 15.263 -12.309 1.00 46.62 93 ARG A O 1
ATOM 714 N N . PRO A 1 94 ? 15.051 16.178 -10.668 1.00 52.47 94 PRO A N 1
ATOM 715 C CA . PRO A 1 94 ? 15.187 14.925 -9.938 1.00 52.47 94 PRO A CA 1
ATOM 716 C C . PRO A 1 94 ? 13.771 14.450 -9.606 1.00 52.47 94 PRO A C 1
ATOM 718 O O . PRO A 1 94 ? 13.078 15.089 -8.814 1.00 52.47 94 PRO A O 1
ATOM 721 N N . ALA A 1 95 ? 13.282 13.434 -10.321 1.00 48.84 95 ALA A N 1
ATOM 722 C CA . ALA A 1 95 ? 11.899 13.018 -10.165 1.00 48.84 95 ALA A CA 1
ATOM 723 C C . ALA A 1 95 ? 11.672 12.594 -8.717 1.00 48.84 95 ALA A C 1
ATOM 725 O O . ALA A 1 95 ? 12.581 12.089 -8.051 1.00 48.84 95 ALA A O 1
ATOM 726 N N . GLY A 1 96 ? 10.452 12.838 -8.242 1.00 52.91 96 GLY A N 1
ATOM 727 C CA . GLY A 1 96 ? 10.051 12.492 -6.890 1.00 52.91 96 GLY A CA 1
ATOM 728 C C . GLY A 1 96 ? 10.432 11.050 -6.579 1.00 52.91 96 GLY A C 1
ATOM 729 O O . GLY A 1 96 ? 10.117 10.129 -7.331 1.00 52.91 96 GLY A O 1
ATOM 730 N N . SER A 1 97 ? 11.146 10.870 -5.475 1.00 61.41 97 SER A N 1
ATOM 731 C CA . SER A 1 97 ? 11.423 9.547 -4.940 1.00 61.41 97 SER A CA 1
ATOM 732 C C . SER A 1 97 ? 10.114 8.874 -4.582 1.00 61.41 97 SER A C 1
ATOM 734 O O . SER A 1 97 ? 9.256 9.494 -3.958 1.00 61.41 97 SER A O 1
ATOM 736 N N . LEU A 1 98 ? 10.002 7.577 -4.859 1.00 68.69 98 LEU A N 1
ATOM 737 C CA . LEU A 1 98 ? 8.964 6.732 -4.258 1.00 68.69 98 LEU A CA 1
ATOM 738 C C . LEU A 1 98 ? 9.209 6.493 -2.760 1.00 68.69 98 LEU A C 1
ATOM 740 O O . LEU A 1 98 ? 8.623 5.591 -2.175 1.00 68.69 98 LEU A O 1
ATOM 744 N N . PHE A 1 99 ? 10.106 7.277 -2.156 1.00 72.94 99 PHE A N 1
ATOM 745 C CA . PHE A 1 99 ? 10.536 7.191 -0.771 1.00 72.94 99 PHE A CA 1
ATOM 746 C C . PHE A 1 99 ? 10.995 5.776 -0.413 1.00 72.94 99 PHE A C 1
ATOM 748 O O . PHE A 1 99 ? 10.769 5.320 0.696 1.00 72.94 99 PHE A O 1
ATOM 755 N N . ILE A 1 100 ? 11.616 5.055 -1.362 1.00 76.19 100 ILE A N 1
ATOM 756 C CA . ILE A 1 100 ? 11.986 3.636 -1.199 1.00 76.19 100 ILE A CA 1
ATOM 757 C C . ILE A 1 100 ? 12.855 3.450 0.047 1.00 76.19 100 ILE A C 1
ATOM 759 O O . ILE A 1 100 ? 12.612 2.546 0.838 1.00 76.19 100 ILE A O 1
ATOM 763 N N . THR A 1 101 ? 13.825 4.341 0.266 1.00 78.56 101 THR A N 1
ATOM 764 C CA . THR A 1 101 ? 14.699 4.315 1.444 1.00 78.56 101 THR A CA 1
ATOM 765 C C . THR A 1 101 ? 13.910 4.491 2.742 1.00 78.56 101 THR A C 1
ATOM 767 O O . THR A 1 101 ? 14.165 3.807 3.730 1.00 78.56 101 THR A O 1
ATOM 770 N N . GLU A 1 102 ? 12.950 5.410 2.761 1.00 83.62 102 GLU A N 1
ATOM 771 C CA . GLU A 1 102 ? 12.100 5.682 3.917 1.00 83.62 102 GLU A CA 1
ATOM 772 C C . GLU A 1 102 ? 11.094 4.546 4.150 1.00 83.62 102 GLU A C 1
ATOM 774 O O . GLU A 1 102 ? 10.894 4.133 5.289 1.00 83.62 102 GLU A O 1
ATOM 779 N N . LEU A 1 103 ? 10.517 3.987 3.084 1.00 85.88 103 LEU A N 1
ATOM 780 C CA . LEU A 1 103 ? 9.632 2.822 3.115 1.00 85.88 103 LEU A CA 1
ATOM 781 C C . LEU A 1 103 ? 10.365 1.575 3.611 1.00 85.88 103 LEU A C 1
ATOM 783 O O . LEU A 1 103 ? 9.791 0.801 4.369 1.00 85.88 103 LEU A O 1
ATOM 787 N N . ALA A 1 104 ? 11.634 1.404 3.238 1.00 87.00 104 ALA A N 1
ATOM 788 C CA . ALA A 1 104 ? 12.471 0.304 3.707 1.00 87.00 104 ALA A CA 1
ATOM 789 C C . ALA A 1 104 ? 12.803 0.414 5.204 1.00 87.00 104 ALA A C 1
ATOM 791 O O . ALA A 1 104 ? 12.990 -0.601 5.868 1.00 87.00 104 ALA A O 1
ATOM 792 N N . ARG A 1 105 ? 12.870 1.641 5.739 1.00 88.31 105 ARG A N 1
ATOM 793 C CA . ARG A 1 105 ? 13.093 1.915 7.170 1.00 88.31 105 ARG A CA 1
ATOM 794 C C . ARG A 1 105 ? 11.814 1.876 8.002 1.00 88.31 105 ARG A C 1
ATOM 796 O O . ARG A 1 105 ? 11.899 1.824 9.227 1.00 88.31 105 ARG A O 1
ATOM 803 N N . ARG A 1 106 ? 10.647 1.962 7.363 1.00 90.56 106 ARG A N 1
ATOM 804 C CA . ARG A 1 106 ? 9.352 1.901 8.038 1.00 90.56 106 ARG A CA 1
ATOM 805 C C . ARG A 1 106 ? 9.109 0.484 8.560 1.00 90.56 106 ARG A C 1
ATOM 807 O O . ARG A 1 106 ? 9.462 -0.498 7.913 1.00 90.56 106 ARG A O 1
ATOM 814 N N . GLU A 1 107 ? 8.439 0.394 9.704 1.00 92.19 107 GLU A N 1
ATOM 815 C CA . GLU A 1 107 ? 7.858 -0.863 10.167 1.00 92.19 107 GLU A CA 1
ATOM 816 C C . GLU A 1 107 ? 6.869 -1.438 9.144 1.00 92.19 107 GLU A C 1
ATOM 818 O O . GLU A 1 107 ? 6.274 -0.718 8.333 1.00 92.19 107 GLU A O 1
ATOM 823 N N . HIS A 1 108 ? 6.694 -2.756 9.196 1.00 95.06 108 HIS A N 1
ATOM 824 C CA . HIS A 1 108 ? 5.733 -3.441 8.347 1.00 95.06 108 HIS A CA 1
ATOM 825 C C . HIS A 1 108 ? 4.317 -2.944 8.616 1.00 95.06 108 HIS A C 1
ATOM 827 O O . HIS A 1 108 ? 3.957 -2.563 9.733 1.00 95.06 108 HIS A O 1
ATOM 833 N N . PHE A 1 109 ? 3.496 -2.989 7.573 1.00 96.31 109 PHE A N 1
ATOM 834 C CA . PHE A 1 109 ? 2.074 -2.770 7.735 1.00 96.31 109 PHE A CA 1
ATOM 835 C C . PHE A 1 109 ? 1.479 -3.867 8.617 1.00 96.31 109 PHE A C 1
ATOM 837 O O . PHE A 1 109 ? 1.748 -5.051 8.430 1.00 96.31 109 PHE A O 1
ATOM 844 N N . SER A 1 110 ? 0.671 -3.464 9.591 1.00 94.62 110 SER A N 1
ATOM 845 C CA . SER A 1 110 ? 0.075 -4.403 10.543 1.00 94.62 110 SER A CA 1
ATOM 846 C C . SER A 1 110 ? -1.253 -4.961 10.028 1.00 94.62 110 SER A C 1
ATOM 848 O O . SER A 1 110 ? -2.025 -4.253 9.379 1.00 94.62 110 SER A O 1
ATOM 850 N N . GLU A 1 111 ? -1.558 -6.217 10.363 1.00 95.50 111 GLU A N 1
ATOM 851 C CA . GLU A 1 111 ? -2.871 -6.817 10.074 1.00 95.50 111 GLU A CA 1
ATOM 852 C C . GLU A 1 111 ? -4.002 -6.095 10.817 1.00 95.50 111 GLU A C 1
ATOM 854 O O . GLU A 1 111 ? -5.084 -5.890 10.276 1.00 95.50 111 GLU A O 1
ATOM 859 N N . GLU A 1 112 ? -3.736 -5.646 12.044 1.00 95.44 112 GLU A N 1
ATOM 860 C CA . GLU A 1 112 ? -4.730 -4.982 12.892 1.00 95.44 112 GLU A CA 1
ATOM 861 C C . GLU A 1 112 ? -5.113 -3.585 12.381 1.00 95.44 112 GLU A C 1
ATOM 863 O O . GLU A 1 112 ? -6.244 -3.140 12.583 1.00 95.44 112 GLU A O 1
ATOM 868 N N . ARG A 1 113 ? -4.196 -2.887 11.696 1.00 96.00 113 ARG A N 1
ATOM 869 C CA . ARG A 1 113 ? -4.447 -1.545 11.149 1.00 96.00 113 ARG A CA 1
ATOM 870 C C . ARG A 1 113 ? -4.605 -1.590 9.636 1.00 96.00 113 ARG A C 1
ATOM 872 O O . ARG A 1 113 ? -5.725 -1.638 9.150 1.00 96.00 113 ARG A O 1
ATOM 879 N N . TYR A 1 114 ? -3.510 -1.626 8.879 1.00 96.88 114 TYR A N 1
ATOM 880 C CA . TYR A 1 114 ? -3.571 -1.671 7.416 1.00 96.88 114 TYR A CA 1
ATOM 881 C C . TYR A 1 114 ? -4.449 -2.823 6.901 1.00 96.88 114 TYR A C 1
ATOM 883 O O . TYR A 1 114 ? -5.288 -2.619 6.024 1.00 96.88 114 TYR A O 1
ATOM 891 N N . GLY A 1 115 ? -4.283 -4.020 7.472 1.00 95.88 115 GLY A N 1
ATOM 892 C CA . GLY A 1 115 ? -5.027 -5.212 7.067 1.00 95.88 115 GLY A CA 1
ATOM 893 C C . GLY A 1 115 ? -6.527 -5.150 7.365 1.00 95.88 115 GLY A C 1
ATOM 894 O O . GLY A 1 115 ? -7.301 -5.766 6.628 1.00 95.88 115 GLY A O 1
ATOM 895 N N . SER A 1 116 ? -6.942 -4.374 8.375 1.00 96.81 116 SER A N 1
ATOM 896 C CA . SER A 1 116 ? -8.334 -4.296 8.833 1.00 96.81 116 SER A CA 1
ATOM 897 C C . SER A 1 116 ? -9.222 -3.388 7.984 1.00 96.81 116 SER A C 1
ATOM 899 O O . SER A 1 116 ? -10.448 -3.496 8.052 1.00 96.81 116 SER A O 1
ATOM 901 N N . VAL A 1 117 ? -8.637 -2.525 7.148 1.00 97.19 117 VAL A N 1
ATOM 902 C CA . VAL A 1 117 ? -9.403 -1.676 6.230 1.00 97.19 117 VAL A CA 1
ATOM 903 C C . VAL A 1 117 ? -9.854 -2.494 5.005 1.00 97.19 117 VAL A C 1
ATOM 905 O O . VAL A 1 117 ? -9.010 -3.086 4.320 1.00 97.19 117 VAL A O 1
ATOM 908 N N . PRO A 1 118 ? -11.164 -2.514 4.676 1.00 96.69 118 PRO A N 1
ATOM 909 C CA . PRO A 1 118 ? -11.670 -3.165 3.469 1.00 96.69 118 PRO A CA 1
ATOM 910 C C . PRO A 1 118 ? -11.052 -2.586 2.192 1.00 96.69 118 PRO A C 1
ATOM 912 O O . PRO A 1 118 ? -10.838 -1.375 2.084 1.00 96.69 118 PRO A O 1
ATOM 915 N N . ARG A 1 119 ? -10.796 -3.454 1.211 1.00 94.38 119 ARG A N 1
ATOM 916 C CA . ARG A 1 119 ? -10.116 -3.123 -0.050 1.00 94.38 119 ARG A CA 1
ATOM 917 C C . ARG A 1 119 ? -10.981 -3.500 -1.254 1.00 94.38 119 ARG A C 1
ATOM 919 O O . ARG A 1 119 ? -11.654 -4.530 -1.199 1.00 94.38 119 ARG A O 1
ATOM 926 N N . ALA A 1 120 ? -10.946 -2.680 -2.305 1.00 88.69 120 ALA A N 1
ATOM 927 C CA . ALA A 1 120 ? -11.632 -2.901 -3.582 1.00 88.69 120 ALA A CA 1
ATOM 928 C C . ALA A 1 120 ? -10.731 -2.590 -4.784 1.00 88.69 120 ALA A C 1
ATOM 930 O O . ALA A 1 120 ? -9.846 -1.707 -4.656 1.00 88.69 120 ALA A O 1
#

Secondary structure (DSSP, 8-state):
----EEEEEEETHHHHHHHHHHH-GGGEEEEEEEEE----S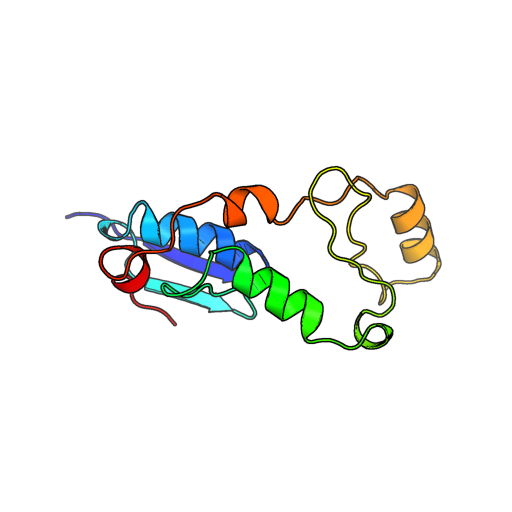SS-TTHHHHHHHHHS-TTTTTT-----TTS------TTS-HHHHHHHHHT---PPP--HHHHHHSPPPPTTTGGGS-B-

InterPro domains:
  IPR029058 Alpha/Beta hydrolase fold [G3DSA:3.40.50.1820] (1-120)
  IPR029058 Alpha/Beta hydrolase fold [SSF53474] (3-56)
  IPR045889 Methylesterase/Alpha-hydroxynitrile lyase [PTHR10992] (2-120)

Foldseek 3Di:
DQAADEAEDAALRLLVVLVCQLVPVVRHQEYEYDNYQHDDQPDQSLVSVVCVQPVDDPVRCVPFDQDAPPPFHGDPDSVDDPVVVVVCVVVRDSPDHSNSVVSNVDHGRDCVGSVPHHYD

Radius of gyration: 16.65 Å; chains: 1; bounding box: 42×30×44 Å